Protein AF-A0A9Q1JFQ6-F1 (afdb_monomer_lite)

Sequence (181 aa):
MQSTDHWSRSTFGIYEGAMSRLYKEDQDDWMTVCLKYLLFVFNFLFWLGGAAVMAVGIWTLVDKSDYLSLLESSAFAVSAYILILAGVLVMVTGFLGCCAVIREQRSCLSMYFSCLLLIFLIELVAGVLAYVYYQQLSEELKQHLNQTMTGSYAQLGKDSITQAVDRLQQDFKCCGSKLFL

Radius of gyration: 29.4 Å; chains: 1; bounding box: 92×30×71 Å

pLDDT: mean 74.23, std 14.28, range [36.34, 96.56]

Structure (mmCIF, N/CA/C/O backbone):
data_AF-A0A9Q1JFQ6-F1
#
_entry.id   AF-A0A9Q1JFQ6-F1
#
loop_
_atom_site.group_PDB
_atom_site.id
_atom_site.type_symbol
_atom_site.label_atom_id
_atom_site.label_alt_id
_atom_site.label_comp_id
_atom_site.label_asym_id
_atom_site.label_entity_id
_atom_site.label_seq_id
_atom_site.pdbx_PDB_ins_code
_atom_site.Cartn_x
_atom_site.Cartn_y
_atom_site.Cartn_z
_atom_site.occupancy
_atom_site.B_iso_or_equiv
_atom_site.auth_seq_id
_atom_site.auth_comp_id
_atom_site.auth_asym_id
_atom_site.auth_atom_id
_atom_site.pdbx_PDB_model_num
ATOM 1 N N . MET A 1 1 ? 60.965 -9.552 -36.124 1.00 53.84 1 MET A N 1
ATOM 2 C CA . MET A 1 1 ? 59.833 -10.486 -35.933 1.00 53.84 1 MET A CA 1
ATOM 3 C C . MET A 1 1 ? 59.092 -10.228 -34.609 1.00 53.84 1 MET A C 1
ATOM 5 O O . MET A 1 1 ? 58.644 -11.172 -33.989 1.00 53.84 1 MET A O 1
ATOM 9 N N . GLN A 1 2 ? 58.987 -8.970 -34.148 1.00 54.84 2 GLN A N 1
ATOM 10 C CA . GLN A 1 2 ? 58.523 -8.640 -32.783 1.00 54.84 2 GLN A CA 1
ATOM 11 C C . GLN A 1 2 ? 57.417 -7.564 -32.767 1.00 54.84 2 GLN A C 1
ATOM 13 O O . GLN A 1 2 ? 56.842 -7.277 -31.724 1.00 54.84 2 GLN A O 1
ATOM 18 N N . SER A 1 3 ? 57.093 -6.969 -33.926 1.00 52.28 3 SER A N 1
ATOM 19 C CA . SER A 1 3 ? 56.038 -5.954 -34.043 1.00 52.28 3 SER A CA 1
ATOM 20 C C . SER A 1 3 ? 54.646 -6.549 -34.280 1.00 52.28 3 SER A C 1
ATOM 22 O O . SER A 1 3 ? 53.656 -5.911 -33.939 1.00 52.28 3 SER A O 1
ATOM 24 N N . THR A 1 4 ? 54.548 -7.772 -34.808 1.00 54.84 4 THR A N 1
ATOM 25 C CA . THR A 1 4 ? 53.272 -8.462 -35.070 1.00 54.84 4 THR A CA 1
ATOM 26 C C . THR A 1 4 ? 52.570 -8.892 -33.781 1.00 54.84 4 THR A C 1
ATOM 28 O O . THR A 1 4 ? 51.352 -8.774 -33.671 1.00 54.84 4 THR A O 1
ATOM 31 N N . ASP A 1 5 ? 53.335 -9.286 -32.762 1.00 54.47 5 ASP A N 1
ATOM 32 C CA . ASP A 1 5 ? 52.792 -9.794 -31.496 1.00 54.47 5 ASP A CA 1
ATOM 33 C C . ASP A 1 5 ? 52.219 -8.671 -30.619 1.00 54.47 5 ASP A C 1
ATOM 35 O O . ASP A 1 5 ? 51.269 -8.882 -29.864 1.00 54.47 5 ASP A O 1
ATOM 39 N N . HIS A 1 6 ? 52.768 -7.456 -30.741 1.00 50.28 6 HIS A N 1
ATOM 40 C CA . HIS A 1 6 ? 52.302 -6.279 -30.007 1.00 50.28 6 HIS A CA 1
ATOM 41 C C . HIS A 1 6 ? 50.951 -5.777 -30.535 1.00 50.28 6 HIS A C 1
ATOM 43 O O . HIS A 1 6 ? 50.087 -5.409 -29.742 1.00 50.28 6 HIS A O 1
ATOM 49 N N . TRP A 1 7 ? 50.739 -5.810 -31.858 1.00 51.22 7 TRP A N 1
ATOM 50 C CA . TRP A 1 7 ? 49.456 -5.455 -32.478 1.00 51.22 7 TRP A CA 1
ATOM 51 C C . TRP A 1 7 ? 48.356 -6.477 -32.187 1.00 51.22 7 TRP A C 1
ATOM 53 O O . TRP A 1 7 ? 47.210 -6.085 -31.980 1.00 51.22 7 TRP A O 1
ATOM 63 N N . SER A 1 8 ? 48.693 -7.769 -32.117 1.00 57.25 8 SER A N 1
ATOM 64 C CA . SER A 1 8 ? 47.719 -8.828 -31.822 1.00 57.25 8 SER A CA 1
ATOM 65 C C . SER A 1 8 ? 47.265 -8.816 -30.356 1.00 57.25 8 SER A C 1
ATOM 67 O O . SER A 1 8 ? 46.103 -9.079 -30.062 1.00 57.25 8 SER A O 1
ATOM 69 N N . ARG A 1 9 ? 48.164 -8.464 -29.426 1.00 59.38 9 ARG A N 1
ATOM 70 C CA . ARG A 1 9 ? 47.861 -8.383 -27.988 1.00 59.38 9 ARG A CA 1
ATOM 71 C C . ARG A 1 9 ? 47.056 -7.126 -27.632 1.00 59.38 9 ARG A C 1
ATOM 73 O O . ARG A 1 9 ? 46.179 -7.189 -26.775 1.00 59.38 9 ARG A O 1
ATOM 80 N N . SER A 1 10 ? 47.310 -6.004 -28.313 1.00 58.62 10 SER A N 1
ATOM 81 C CA . SER A 1 10 ? 46.541 -4.765 -28.133 1.00 58.62 10 SER A CA 1
ATOM 82 C C . SER A 1 10 ? 45.139 -4.848 -28.737 1.00 58.62 10 SER A C 1
ATOM 84 O O . SER A 1 10 ? 44.186 -4.404 -28.106 1.00 58.62 10 SER A O 1
ATOM 86 N N . THR A 1 11 ? 44.981 -5.461 -29.914 1.00 62.75 11 THR A N 1
ATOM 87 C CA . THR A 1 11 ? 43.648 -5.704 -30.489 1.00 62.75 11 THR A CA 1
ATOM 88 C C . THR A 1 11 ? 42.833 -6.676 -29.638 1.00 62.75 11 THR A C 1
ATOM 90 O O . THR A 1 11 ? 41.684 -6.369 -29.339 1.00 62.75 11 THR A O 1
ATOM 93 N N . PHE A 1 12 ? 43.415 -7.784 -29.161 1.00 62.66 12 PHE A N 1
ATOM 94 C CA . PHE A 1 12 ? 42.725 -8.752 -28.293 1.00 62.66 12 PHE A CA 1
ATOM 95 C C . PHE A 1 12 ? 42.166 -8.120 -27.002 1.00 62.66 12 PHE A C 1
ATOM 97 O O . PHE A 1 12 ? 40.993 -8.310 -26.689 1.00 62.66 12 PHE A O 1
ATOM 104 N N . GLY A 1 13 ? 42.943 -7.269 -26.318 1.00 62.50 13 GLY A N 1
ATOM 105 C CA . GLY A 1 13 ? 42.466 -6.548 -25.127 1.00 62.50 13 GLY A CA 1
ATOM 106 C C . GLY A 1 13 ? 41.352 -5.526 -25.413 1.00 62.50 13 GLY A C 1
ATOM 107 O O . GLY A 1 13 ? 40.476 -5.306 -24.575 1.00 62.50 13 GLY A O 1
ATOM 108 N N . ILE A 1 14 ? 41.333 -4.926 -26.610 1.00 69.81 14 ILE A N 1
ATOM 109 C CA . ILE A 1 14 ? 40.237 -4.045 -27.050 1.00 69.81 14 ILE A CA 1
ATOM 110 C C . ILE A 1 14 ? 38.963 -4.861 -27.321 1.00 69.81 14 ILE A C 1
ATOM 112 O O . ILE A 1 14 ? 37.875 -4.412 -26.956 1.00 69.81 14 ILE A O 1
ATOM 116 N N . TYR A 1 15 ? 39.086 -6.064 -27.896 1.00 62.84 15 TYR A N 1
ATOM 117 C CA . TYR A 1 15 ? 37.955 -6.966 -28.137 1.00 62.84 15 TYR A CA 1
ATOM 118 C C . TYR A 1 15 ? 37.357 -7.526 -26.839 1.00 62.84 15 TYR A C 1
ATOM 120 O O . TYR A 1 15 ? 36.138 -7.487 -26.692 1.00 62.84 15 TYR A O 1
ATOM 128 N N . GLU A 1 16 ? 38.165 -7.955 -25.862 1.00 68.81 16 GLU A N 1
ATOM 129 C CA . GLU A 1 16 ? 37.657 -8.371 -24.539 1.00 68.81 16 GLU A CA 1
ATOM 130 C C . GLU A 1 16 ? 36.946 -7.219 -23.811 1.00 68.81 16 GLU A C 1
ATOM 132 O O . GLU A 1 16 ? 35.858 -7.398 -23.257 1.00 68.81 16 GLU A O 1
ATOM 137 N N . GLY A 1 17 ? 37.507 -6.006 -23.864 1.00 69.50 17 GLY A N 1
ATOM 138 C CA . GLY A 1 17 ? 36.887 -4.812 -23.282 1.00 69.50 17 GLY A CA 1
ATOM 139 C C . GLY A 1 17 ? 35.621 -4.342 -24.013 1.00 69.50 17 GLY A C 1
ATOM 140 O O . GLY A 1 17 ? 34.769 -3.689 -23.408 1.00 69.50 17 GLY A O 1
ATOM 141 N N . ALA A 1 18 ? 35.475 -4.645 -25.305 1.00 73.69 18 ALA A N 1
ATOM 142 C CA . ALA A 1 18 ? 34.256 -4.393 -26.074 1.00 73.69 18 ALA A CA 1
ATOM 143 C C . ALA A 1 18 ? 33.188 -5.462 -25.795 1.00 73.69 18 ALA A C 1
ATOM 145 O O . ALA A 1 18 ? 32.045 -5.113 -25.522 1.00 73.69 18 ALA A O 1
ATOM 146 N N . MET A 1 19 ? 33.570 -6.742 -25.761 1.00 72.69 19 MET A N 1
ATOM 147 C CA . MET A 1 19 ? 32.692 -7.874 -25.439 1.00 72.69 19 MET A CA 1
ATOM 148 C C . MET A 1 19 ? 32.124 -7.771 -24.016 1.00 72.69 19 MET A C 1
ATOM 150 O O . MET A 1 19 ? 30.930 -7.962 -23.814 1.00 72.69 19 MET A O 1
ATOM 154 N N . SER A 1 20 ? 32.949 -7.373 -23.043 1.00 73.00 20 SER A N 1
ATOM 155 C CA . SER A 1 20 ? 32.511 -7.121 -21.661 1.00 73.00 20 SER A CA 1
ATOM 156 C C . SER A 1 20 ? 31.515 -5.961 -21.562 1.00 73.00 20 SER A C 1
ATOM 158 O O . SER A 1 20 ? 30.619 -5.985 -20.722 1.00 73.00 20 SER A O 1
ATOM 160 N N . ARG A 1 21 ? 31.660 -4.936 -22.416 1.00 76.06 21 ARG A N 1
ATOM 161 C CA . ARG A 1 21 ? 30.732 -3.797 -22.474 1.00 76.06 21 ARG A CA 1
ATOM 162 C C . ARG A 1 21 ? 29.419 -4.162 -23.158 1.00 76.06 21 ARG A C 1
ATOM 164 O O . ARG A 1 21 ? 28.381 -3.857 -22.595 1.00 76.06 21 ARG A O 1
ATOM 171 N N . LEU A 1 22 ? 29.468 -4.885 -24.275 1.00 72.50 22 LEU A N 1
ATOM 172 C CA . LEU A 1 22 ? 28.291 -5.419 -24.969 1.00 72.50 22 LEU A CA 1
ATOM 173 C C . LEU A 1 22 ? 27.480 -6.369 -24.083 1.00 72.50 22 LEU A C 1
ATOM 175 O O . LEU A 1 22 ? 26.264 -6.250 -24.021 1.00 72.50 22 LEU A O 1
ATOM 179 N N . TYR A 1 23 ? 28.149 -7.267 -23.350 1.00 66.19 23 TYR A N 1
ATOM 180 C CA . TYR A 1 23 ? 27.468 -8.152 -22.405 1.00 66.19 23 TYR A CA 1
ATOM 181 C C . TYR A 1 23 ? 26.813 -7.368 -21.267 1.00 66.19 23 TYR A C 1
ATOM 183 O O . TYR A 1 23 ? 25.708 -7.695 -20.861 1.00 66.19 23 TYR A O 1
ATOM 191 N N . LYS A 1 24 ? 27.464 -6.313 -20.761 1.00 69.19 24 LYS A N 1
ATOM 192 C CA . LYS A 1 24 ? 26.893 -5.451 -19.719 1.00 69.19 24 LYS A CA 1
ATOM 193 C C . LYS A 1 24 ? 25.695 -4.638 -20.233 1.00 69.19 24 LYS A C 1
ATOM 195 O O . LYS A 1 24 ? 24.730 -4.494 -19.497 1.00 69.19 24 LYS A O 1
ATOM 200 N N . GLU A 1 25 ? 25.738 -4.181 -21.484 1.00 70.00 25 GLU A N 1
ATOM 201 C CA . GLU A 1 25 ? 24.649 -3.450 -22.152 1.00 70.00 25 GLU A CA 1
ATOM 202 C C . GLU A 1 25 ? 23.407 -4.343 -22.347 1.00 70.00 25 GLU A C 1
ATOM 204 O O . GLU A 1 25 ? 22.323 -3.985 -21.894 1.00 70.00 25 GLU A O 1
ATOM 209 N N . ASP A 1 26 ? 23.587 -5.562 -22.875 1.00 70.25 26 ASP A N 1
ATOM 210 C CA . ASP A 1 26 ? 22.513 -6.565 -23.004 1.00 70.25 26 ASP A CA 1
ATOM 211 C C . ASP A 1 26 ? 21.994 -7.009 -21.620 1.00 70.25 26 ASP A C 1
ATOM 213 O O . ASP A 1 26 ? 20.794 -7.228 -21.421 1.00 70.25 26 ASP A O 1
ATOM 217 N N . GLN A 1 27 ? 22.894 -7.071 -20.621 1.00 74.00 27 GLN A N 1
ATOM 218 C CA . GLN A 1 27 ? 22.538 -7.454 -19.258 1.00 74.00 27 GLN A CA 1
ATOM 219 C C . GLN A 1 27 ? 21.611 -6.442 -18.571 1.00 74.00 27 GLN A C 1
ATOM 221 O O . GLN A 1 27 ? 20.647 -6.813 -17.892 1.00 74.00 27 GLN A O 1
ATOM 226 N N . ASP A 1 28 ? 21.908 -5.158 -18.738 1.00 73.75 28 ASP A N 1
ATOM 227 C CA . ASP A 1 28 ? 21.132 -4.070 -18.152 1.00 73.75 28 ASP A CA 1
ATOM 228 C C . ASP A 1 28 ? 19.749 -3.939 -18.833 1.00 73.75 28 ASP A C 1
ATOM 230 O O . ASP A 1 28 ? 18.758 -3.595 -18.169 1.00 73.75 28 ASP A O 1
ATOM 234 N N . ASP A 1 29 ? 19.642 -4.316 -20.114 1.00 80.44 29 ASP A N 1
ATOM 235 C CA . ASP A 1 29 ? 18.386 -4.340 -20.870 1.00 80.44 29 ASP A CA 1
ATOM 236 C C . ASP A 1 29 ? 17.433 -5.448 -20.400 1.00 80.44 29 ASP A C 1
ATOM 238 O O . ASP A 1 29 ? 16.286 -5.151 -20.028 1.00 80.44 29 ASP A O 1
ATOM 242 N N . TRP A 1 30 ? 17.880 -6.713 -20.331 1.00 83.81 30 TRP A N 1
ATOM 243 C CA . TRP A 1 30 ? 17.001 -7.800 -19.864 1.00 83.81 30 TRP A CA 1
ATOM 244 C C . TRP A 1 30 ? 16.584 -7.598 -18.409 1.00 83.81 30 TRP A C 1
ATOM 246 O O . TRP A 1 30 ? 15.427 -7.851 -18.057 1.00 83.81 30 TRP A O 1
ATOM 256 N N . MET A 1 31 ? 17.485 -7.080 -17.568 1.00 82.06 31 MET A N 1
ATOM 257 C CA . MET A 1 31 ? 17.180 -6.816 -16.165 1.00 82.06 31 MET A CA 1
ATOM 258 C C . MET A 1 31 ? 16.109 -5.732 -16.034 1.00 82.06 31 MET A C 1
ATOM 260 O O . MET A 1 31 ? 15.166 -5.879 -15.254 1.00 82.06 31 MET A O 1
ATOM 264 N N . THR A 1 32 ? 16.189 -4.675 -16.844 1.00 80.38 32 THR A N 1
ATOM 265 C CA . THR A 1 32 ? 15.183 -3.607 -16.861 1.00 80.38 32 THR A CA 1
ATOM 266 C C . THR A 1 32 ? 13.818 -4.119 -17.323 1.00 80.38 32 THR A C 1
ATOM 268 O O . THR A 1 32 ? 12.797 -3.766 -16.727 1.00 80.38 32 THR A O 1
ATOM 271 N N . VAL A 1 33 ? 13.775 -4.974 -18.349 1.00 82.00 33 VAL A N 1
ATOM 272 C CA . VAL A 1 33 ? 12.525 -5.581 -18.841 1.00 82.00 33 VAL A CA 1
ATOM 273 C C . VAL A 1 33 ? 11.907 -6.502 -17.786 1.00 82.00 33 VAL A C 1
ATOM 275 O O . VAL A 1 33 ? 10.715 -6.375 -17.490 1.00 82.00 33 VAL A O 1
ATOM 278 N N . CYS A 1 34 ? 12.708 -7.366 -17.156 1.00 83.31 34 CYS A N 1
ATOM 279 C CA . CYS A 1 34 ? 12.253 -8.228 -16.064 1.00 83.31 34 CYS A CA 1
ATOM 280 C C . CYS A 1 34 ? 11.710 -7.417 -14.880 1.00 83.31 34 CYS A C 1
ATOM 282 O O . CYS A 1 34 ? 10.631 -7.726 -14.375 1.00 83.31 34 CYS A O 1
ATOM 284 N N . LEU A 1 35 ? 12.409 -6.357 -14.461 1.00 82.00 35 LEU A N 1
ATOM 285 C CA . LEU A 1 35 ? 11.971 -5.489 -13.364 1.00 82.00 35 LEU A CA 1
ATOM 286 C C . LEU A 1 35 ? 10.663 -4.758 -13.691 1.00 82.00 35 LEU A C 1
ATOM 288 O O . LEU A 1 35 ? 9.773 -4.714 -12.843 1.00 82.00 35 LEU A O 1
ATOM 292 N N . LYS A 1 36 ? 10.507 -4.231 -14.914 1.00 80.88 36 LYS A N 1
ATOM 293 C CA . LYS A 1 36 ? 9.252 -3.605 -15.372 1.00 80.88 36 LYS A CA 1
ATOM 294 C C . LYS A 1 36 ? 8.082 -4.589 -15.310 1.00 80.88 36 LYS A C 1
ATOM 296 O O . LYS A 1 36 ? 7.015 -4.237 -14.808 1.00 80.88 36 LYS A O 1
ATOM 301 N N . TYR A 1 37 ? 8.286 -5.819 -15.784 1.00 82.38 37 TYR A N 1
ATOM 302 C CA . TYR A 1 37 ? 7.247 -6.850 -15.783 1.00 82.38 37 TYR A CA 1
ATOM 303 C C . TYR A 1 37 ? 6.889 -7.304 -14.362 1.00 82.38 37 TYR A C 1
ATOM 305 O O . TYR A 1 37 ? 5.711 -7.394 -14.020 1.00 82.38 37 TYR A O 1
ATOM 313 N N . LEU A 1 38 ? 7.891 -7.511 -13.503 1.00 84.44 38 LEU A N 1
ATOM 314 C CA . LEU A 1 38 ? 7.690 -7.865 -12.097 1.00 84.44 38 LEU A CA 1
ATOM 315 C C . LEU A 1 38 ? 6.924 -6.761 -11.359 1.00 84.44 38 LEU A C 1
ATOM 317 O O . LEU A 1 38 ? 5.935 -7.050 -10.689 1.00 84.44 38 LEU A O 1
ATOM 321 N N . LEU A 1 39 ? 7.319 -5.496 -11.539 1.00 83.38 39 LEU A N 1
ATOM 322 C CA . LEU A 1 39 ? 6.616 -4.343 -10.972 1.00 83.38 39 LEU A CA 1
ATOM 323 C C . LEU A 1 39 ? 5.166 -4.265 -11.456 1.00 83.38 39 LEU A C 1
ATOM 325 O O . LEU A 1 39 ? 4.282 -3.979 -10.652 1.00 83.38 39 LEU A O 1
ATOM 329 N N . PHE A 1 40 ? 4.904 -4.533 -12.736 1.00 84.62 40 PHE A N 1
ATOM 330 C CA . PHE A 1 40 ? 3.545 -4.546 -13.274 1.00 84.62 40 PHE A CA 1
ATOM 331 C C . PHE A 1 40 ? 2.679 -5.632 -12.623 1.00 84.62 40 PHE A C 1
ATOM 333 O O . PHE A 1 40 ? 1.596 -5.333 -12.122 1.00 84.62 40 PHE A O 1
ATOM 340 N N . VAL A 1 41 ? 3.175 -6.874 -12.577 1.00 88.12 41 VAL A N 1
ATOM 341 C CA . VAL A 1 41 ? 2.455 -8.006 -11.971 1.00 88.12 41 VAL A CA 1
ATOM 342 C C . VAL A 1 41 ? 2.218 -7.762 -10.483 1.00 88.12 41 VAL A C 1
ATOM 344 O O . VAL A 1 41 ? 1.104 -7.950 -10.001 1.00 88.12 41 VAL A O 1
ATOM 347 N N . PHE A 1 42 ? 3.231 -7.287 -9.760 1.00 87.00 42 PHE A N 1
ATOM 348 C CA . PHE A 1 42 ? 3.112 -6.960 -8.343 1.00 87.00 42 PHE A CA 1
ATOM 349 C C . PHE A 1 42 ? 2.041 -5.890 -8.101 1.00 87.00 42 PHE A C 1
ATOM 351 O O . PHE A 1 42 ? 1.133 -6.109 -7.307 1.00 87.00 42 PHE A O 1
ATOM 358 N N . ASN A 1 43 ? 2.073 -4.775 -8.838 1.00 88.12 43 ASN A N 1
ATOM 359 C CA . ASN A 1 43 ? 1.057 -3.723 -8.723 1.00 88.12 43 ASN A CA 1
ATOM 360 C C . ASN A 1 43 ? -0.359 -4.221 -9.030 1.00 88.12 43 ASN A C 1
ATOM 362 O O . ASN A 1 43 ? -1.307 -3.846 -8.341 1.00 88.12 43 ASN A O 1
ATOM 366 N N . PHE A 1 44 ? -0.502 -5.100 -10.022 1.00 88.94 44 PHE A N 1
ATOM 367 C CA . PHE A 1 44 ? -1.787 -5.706 -10.356 1.00 88.94 44 PHE A CA 1
ATOM 368 C C . PHE A 1 44 ? -2.314 -6.612 -9.233 1.00 88.94 44 PHE A C 1
ATOM 370 O O . PHE A 1 44 ? -3.498 -6.560 -8.898 1.00 88.94 44 PHE A O 1
ATOM 377 N N . LEU A 1 45 ? -1.440 -7.398 -8.596 1.00 92.19 45 LEU A N 1
ATOM 378 C CA . LEU A 1 45 ? -1.807 -8.208 -7.431 1.00 92.19 45 LEU A CA 1
ATOM 379 C C . LEU A 1 45 ? -2.207 -7.339 -6.233 1.00 92.19 45 LEU A C 1
ATOM 381 O O . LEU A 1 45 ? -3.194 -7.652 -5.570 1.00 92.19 45 LEU A O 1
ATOM 385 N N . PHE A 1 46 ? -1.498 -6.234 -5.980 1.00 89.94 46 PHE A N 1
ATOM 386 C CA . PHE A 1 46 ? -1.878 -5.270 -4.940 1.00 89.94 46 PHE A CA 1
ATOM 387 C C . PHE A 1 46 ? -3.237 -4.642 -5.225 1.00 89.94 46 PHE A C 1
ATOM 389 O O . PHE A 1 46 ? -4.068 -4.561 -4.326 1.00 89.94 46 PHE A O 1
ATOM 396 N N . TRP A 1 47 ? -3.501 -4.268 -6.476 1.00 93.25 47 TRP A N 1
ATOM 397 C CA . TRP A 1 47 ? -4.800 -3.745 -6.885 1.00 93.25 47 TRP A CA 1
ATOM 398 C C . TRP A 1 47 ? -5.936 -4.747 -6.616 1.00 93.25 47 TRP A C 1
ATOM 400 O O . TRP A 1 47 ? -6.940 -4.383 -6.000 1.00 93.25 47 TRP A O 1
ATOM 410 N N . LEU A 1 48 ? -5.753 -6.021 -6.992 1.00 95.06 48 LEU A N 1
ATOM 411 C CA . LEU A 1 48 ? -6.713 -7.094 -6.698 1.00 95.06 48 LEU A CA 1
ATOM 412 C C . LEU A 1 48 ? -6.890 -7.318 -5.190 1.00 95.06 48 LEU A C 1
ATOM 414 O O . LEU A 1 48 ? -8.016 -7.470 -4.716 1.00 95.06 48 LEU A O 1
ATOM 418 N N . GLY A 1 49 ? -5.792 -7.310 -4.432 1.00 95.19 49 GLY A N 1
ATOM 419 C CA . GLY A 1 49 ? -5.817 -7.426 -2.975 1.00 95.19 49 GLY A CA 1
ATOM 420 C C . GLY A 1 49 ? -6.583 -6.277 -2.317 1.00 95.19 49 GLY A C 1
ATOM 421 O O . GLY A 1 49 ? -7.447 -6.519 -1.477 1.00 95.19 49 GLY A O 1
ATOM 422 N N . GLY A 1 50 ? -6.339 -5.036 -2.745 1.00 95.12 50 GLY A N 1
ATOM 423 C CA . GLY A 1 50 ? -7.061 -3.850 -2.277 1.00 95.12 50 GLY A CA 1
ATOM 424 C C . GLY A 1 50 ? -8.558 -3.923 -2.576 1.00 95.12 50 GLY A C 1
ATOM 425 O O . GLY A 1 50 ? -9.372 -3.648 -1.694 1.00 95.12 50 GLY A O 1
ATOM 426 N N . ALA A 1 51 ? -8.932 -4.382 -3.775 1.00 95.56 51 ALA A N 1
ATOM 427 C CA . ALA A 1 51 ? -10.329 -4.608 -4.138 1.00 95.56 51 ALA A CA 1
ATOM 428 C C . ALA A 1 51 ? -10.995 -5.678 -3.254 1.00 95.56 51 ALA A C 1
ATOM 430 O O . ALA A 1 51 ? -12.121 -5.477 -2.798 1.00 95.56 51 ALA A O 1
ATOM 431 N N . ALA A 1 52 ? -10.296 -6.779 -2.957 1.00 96.56 52 ALA A N 1
ATOM 432 C CA . ALA A 1 52 ? -10.796 -7.821 -2.062 1.00 96.56 52 ALA A CA 1
ATOM 433 C C . ALA A 1 52 ? -10.981 -7.307 -0.624 1.00 96.56 52 ALA A C 1
ATOM 435 O O . ALA A 1 52 ? -12.038 -7.516 -0.030 1.00 96.56 52 ALA A O 1
ATOM 436 N N . VAL A 1 53 ? -9.998 -6.584 -0.076 1.00 94.38 53 VAL A N 1
ATOM 437 C CA . VAL A 1 53 ? -10.082 -5.987 1.270 1.00 94.38 53 VAL A CA 1
ATOM 438 C C . VAL A 1 53 ? -11.221 -4.970 1.353 1.00 94.38 53 VAL A C 1
ATOM 440 O O . VAL A 1 53 ? -12.004 -4.995 2.302 1.00 94.38 53 VAL A O 1
ATOM 443 N N . MET A 1 54 ? -11.368 -4.118 0.336 1.00 94.31 54 MET A N 1
ATOM 444 C CA . MET A 1 54 ? -12.479 -3.172 0.244 1.00 94.31 54 MET A CA 1
ATOM 445 C C . MET A 1 54 ? -13.830 -3.898 0.190 1.00 94.31 54 MET A C 1
ATOM 447 O O . MET A 1 54 ? -14.754 -3.507 0.900 1.00 94.31 54 MET A O 1
ATOM 451 N N . ALA A 1 55 ? -13.943 -4.975 -0.593 1.00 93.88 55 ALA A N 1
ATOM 452 C CA . ALA A 1 55 ? -15.157 -5.784 -0.664 1.00 93.88 55 ALA A CA 1
ATOM 453 C C . ALA A 1 55 ? -15.510 -6.411 0.694 1.00 93.88 55 ALA A C 1
ATOM 455 O O . ALA A 1 55 ? -16.669 -6.357 1.095 1.00 93.88 55 ALA A O 1
ATOM 456 N N . VAL A 1 56 ? -14.524 -6.928 1.436 1.00 90.94 56 VAL A N 1
ATOM 457 C CA . VAL A 1 56 ? -14.724 -7.438 2.805 1.00 90.94 56 VAL A CA 1
ATOM 458 C C . VAL A 1 56 ? -15.174 -6.322 3.752 1.00 90.94 56 VAL A C 1
ATOM 460 O O . VAL A 1 56 ? -16.087 -6.527 4.552 1.00 90.94 56 VAL A O 1
ATOM 463 N N . GLY A 1 57 ? -14.585 -5.128 3.652 1.00 89.75 57 GLY A N 1
ATOM 464 C CA . GLY A 1 57 ? -14.990 -3.970 4.451 1.00 89.75 57 GLY A CA 1
ATOM 465 C C . GLY A 1 57 ? -16.440 -3.547 4.183 1.00 89.75 57 GLY A C 1
ATOM 466 O O . GLY A 1 57 ? -17.211 -3.359 5.124 1.00 89.75 57 GLY A O 1
ATOM 467 N N . ILE A 1 58 ? -16.840 -3.481 2.909 1.00 89.94 58 ILE A N 1
ATOM 468 C CA . ILE A 1 58 ? -18.223 -3.181 2.505 1.00 89.94 58 ILE A CA 1
ATOM 469 C C . ILE A 1 58 ? -19.169 -4.292 2.963 1.00 89.94 58 ILE A C 1
ATOM 471 O O . ILE A 1 58 ? -20.204 -3.991 3.550 1.00 89.94 58 ILE A O 1
ATOM 475 N N . TRP A 1 59 ? -18.810 -5.562 2.754 1.00 88.56 59 TRP A N 1
ATOM 476 C CA . TRP A 1 59 ? -19.599 -6.708 3.214 1.00 88.56 59 TRP A CA 1
ATOM 477 C C . TRP A 1 59 ? -19.846 -6.638 4.722 1.00 88.56 59 TRP A C 1
ATOM 479 O O . TRP A 1 59 ? -20.973 -6.804 5.175 1.00 88.56 59 TRP A O 1
ATOM 489 N N . THR A 1 60 ? -18.806 -6.305 5.491 1.00 83.06 60 THR A N 1
ATOM 490 C CA . THR A 1 60 ? -18.896 -6.131 6.947 1.00 83.06 60 THR A CA 1
ATOM 491 C C . THR A 1 60 ? -19.846 -4.993 7.323 1.00 83.06 60 THR A C 1
ATOM 493 O O . THR A 1 60 ? -20.583 -5.112 8.297 1.00 83.06 60 THR A O 1
ATOM 496 N N . LEU A 1 61 ? -19.864 -3.896 6.560 1.00 80.69 61 LEU A N 1
ATOM 497 C CA . LEU A 1 61 ? -20.758 -2.764 6.811 1.00 80.69 61 LEU A CA 1
ATOM 498 C C . LEU A 1 61 ? -22.223 -3.092 6.463 1.00 80.69 61 LEU A C 1
ATOM 500 O O . LEU A 1 61 ? -23.128 -2.710 7.204 1.00 80.69 61 LEU A O 1
ATOM 504 N N . VAL A 1 62 ? -22.449 -3.820 5.365 1.00 81.25 62 VAL A N 1
ATOM 505 C CA . VAL A 1 62 ? -23.785 -4.206 4.878 1.00 81.25 62 VAL A CA 1
ATOM 506 C C . VAL A 1 62 ? -24.415 -5.282 5.762 1.00 81.25 62 VAL A C 1
ATOM 508 O O . VAL A 1 62 ? -25.544 -5.098 6.202 1.00 81.25 62 VAL A O 1
ATOM 511 N N . ASP A 1 63 ? -23.685 -6.345 6.108 1.00 75.50 63 ASP A N 1
ATOM 512 C CA . ASP A 1 63 ? -24.182 -7.418 6.990 1.00 75.50 63 ASP A CA 1
ATOM 513 C C . ASP A 1 63 ? -24.578 -6.880 8.376 1.00 75.50 63 ASP A C 1
ATOM 515 O O . ASP A 1 63 ? -25.519 -7.346 9.016 1.00 75.50 63 ASP A O 1
ATOM 519 N N . LYS A 1 64 ? -23.897 -5.822 8.833 1.00 63.31 64 LYS A N 1
ATOM 520 C CA . LYS A 1 64 ? -24.270 -5.124 10.064 1.00 63.31 64 LYS A CA 1
ATOM 521 C C . LYS A 1 64 ? -25.517 -4.265 9.888 1.00 63.31 64 LYS A C 1
ATOM 523 O O . LYS A 1 64 ? -26.291 -4.187 10.836 1.00 63.31 64 LYS A O 1
ATOM 528 N N . SER A 1 65 ? -25.755 -3.672 8.717 1.00 56.97 65 SER A N 1
ATOM 529 C CA . SER A 1 65 ? -26.894 -2.771 8.482 1.00 56.97 65 SER A CA 1
ATOM 530 C C . SER A 1 65 ? -28.267 -3.398 8.741 1.00 56.97 65 SER A C 1
ATOM 532 O O . SER A 1 65 ? -29.146 -2.704 9.251 1.00 56.97 65 SER A O 1
ATOM 534 N N . ASP A 1 66 ? -28.406 -4.713 8.562 1.00 56.62 66 ASP A N 1
ATOM 535 C CA . ASP A 1 66 ? -29.641 -5.450 8.865 1.00 56.62 66 ASP A CA 1
ATOM 536 C C . ASP A 1 66 ? -29.868 -5.693 10.376 1.00 56.62 66 ASP A C 1
ATOM 538 O O . ASP A 1 66 ? -30.995 -5.930 10.810 1.00 56.62 66 ASP A O 1
ATOM 542 N N . TYR A 1 67 ? -28.827 -5.559 11.208 1.00 47.53 67 TYR A N 1
ATOM 543 C CA . TYR A 1 67 ? -28.889 -5.662 12.678 1.00 47.53 67 TYR A CA 1
ATOM 544 C C . TYR A 1 67 ? -28.727 -4.300 13.393 1.00 47.53 67 TYR A C 1
ATOM 546 O O . TYR A 1 67 ? -28.823 -4.218 14.621 1.00 47.53 67 TYR A O 1
ATOM 554 N N . LEU A 1 68 ? -28.489 -3.216 12.638 1.00 45.84 68 LEU A N 1
ATOM 555 C CA . LEU A 1 68 ? -28.118 -1.885 13.145 1.00 45.84 68 LEU A CA 1
ATOM 556 C C . LEU A 1 68 ? -29.272 -1.071 13.750 1.00 45.84 68 LEU A C 1
ATOM 558 O O . LEU A 1 68 ? -29.012 -0.031 14.351 1.00 45.84 68 LEU A O 1
ATOM 562 N N . SER A 1 69 ? -30.531 -1.510 13.657 1.00 45.22 69 SER A N 1
ATOM 563 C CA . SER A 1 69 ? -31.640 -0.784 14.302 1.00 45.22 69 SER A CA 1
ATOM 564 C C . SER A 1 69 ? -31.707 -0.954 15.825 1.00 45.22 69 SER A C 1
ATOM 566 O O . SER A 1 69 ? -32.477 -0.240 16.461 1.00 45.22 69 SER A O 1
ATOM 568 N N . LEU A 1 70 ? -30.922 -1.854 16.431 1.00 45.19 70 LEU A N 1
ATOM 569 C CA . LEU A 1 70 ? -30.986 -2.112 17.880 1.00 45.19 70 LEU A CA 1
ATOM 570 C C . LEU A 1 70 ? -29.636 -2.072 18.609 1.00 45.19 70 LEU A C 1
ATOM 572 O O . LEU A 1 70 ? -29.617 -2.143 19.835 1.00 45.19 70 LEU A O 1
ATOM 576 N N . LEU A 1 71 ? -28.510 -1.967 17.901 1.00 46.53 71 LEU A N 1
ATOM 577 C CA . LEU A 1 71 ? -27.199 -2.216 18.491 1.00 46.53 71 LEU A CA 1
ATOM 578 C C . LEU A 1 71 ? -26.178 -1.103 18.165 1.00 46.53 71 LEU A C 1
ATOM 580 O O . LEU A 1 71 ? -25.725 -0.971 17.032 1.00 46.53 71 LEU A O 1
ATOM 584 N N . GLU A 1 72 ? -25.768 -0.336 19.185 1.00 50.47 72 GLU A N 1
ATOM 585 C CA . GLU A 1 72 ? -24.639 0.617 19.167 1.00 50.47 72 GLU A CA 1
ATOM 586 C C . GLU A 1 72 ? -23.346 -0.056 18.646 1.00 50.47 72 GLU A C 1
ATOM 588 O O . GLU A 1 72 ? -22.661 -0.781 19.365 1.00 50.47 72 GLU A O 1
ATOM 593 N N . SER A 1 73 ? -23.027 0.164 17.366 1.00 55.97 73 SER A N 1
ATOM 594 C CA . SER A 1 73 ? -22.033 -0.579 16.569 1.00 55.97 73 SER A CA 1
ATOM 595 C C . SER A 1 73 ? -20.755 0.227 16.272 1.00 55.97 73 SER A C 1
ATOM 597 O O . SER A 1 73 ? -20.154 0.087 15.204 1.00 55.97 73 SER A O 1
ATOM 599 N N . SER A 1 74 ? -20.319 1.107 17.174 1.00 59.28 74 SER A N 1
ATOM 600 C CA . SER A 1 74 ? -19.230 2.050 16.870 1.00 59.28 74 SER A CA 1
ATOM 601 C C . SER A 1 74 ? -17.883 1.359 16.612 1.00 59.28 74 SER A C 1
ATOM 603 O O . SER A 1 74 ? -17.234 1.673 15.622 1.00 59.28 74 SER A O 1
ATOM 605 N N . ALA A 1 75 ? -17.480 0.364 17.409 1.00 61.75 75 ALA A N 1
ATOM 606 C CA . ALA A 1 75 ? -16.162 -0.273 17.266 1.00 61.75 75 ALA A CA 1
ATOM 607 C C . ALA A 1 75 ? -16.012 -1.129 15.989 1.00 61.75 75 ALA A C 1
ATOM 609 O O . ALA A 1 75 ? -15.003 -1.030 15.293 1.00 61.75 75 ALA A O 1
ATOM 610 N N . PHE A 1 76 ? -17.025 -1.935 15.643 1.00 67.12 76 PHE A N 1
ATOM 611 C CA . PHE A 1 76 ? -17.015 -2.731 14.405 1.00 67.12 76 PHE A CA 1
ATOM 612 C C . PHE A 1 76 ? -17.209 -1.876 13.154 1.00 67.12 76 PHE A C 1
ATOM 614 O O . PHE A 1 76 ? -16.635 -2.174 12.111 1.00 67.12 76 PHE A O 1
ATOM 621 N N . ALA A 1 77 ? -18.001 -0.804 13.247 1.00 73.75 77 ALA A N 1
ATOM 622 C CA . ALA A 1 77 ? -18.108 0.147 12.151 1.00 73.75 77 ALA A CA 1
ATOM 623 C C . ALA A 1 77 ? -16.756 0.830 11.918 1.00 73.75 77 ALA A C 1
ATOM 625 O O . ALA A 1 77 ? -16.308 0.913 10.780 1.00 73.75 77 ALA A O 1
ATOM 626 N N . VAL A 1 78 ? -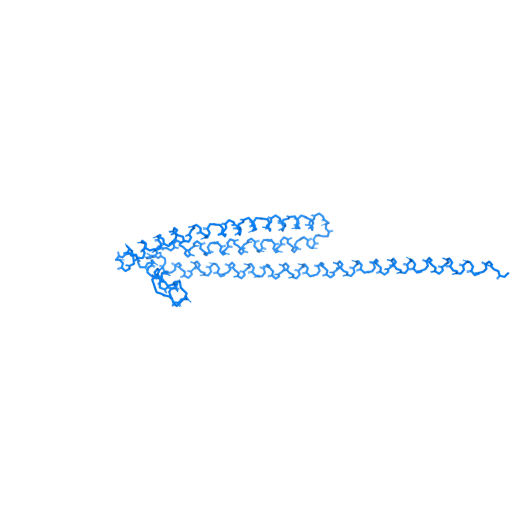16.065 1.246 12.985 1.00 79.31 78 VAL A N 1
ATOM 627 C CA . VAL A 1 78 ? -14.728 1.849 12.893 1.00 79.31 78 VAL A CA 1
ATOM 628 C C . VAL A 1 78 ? -13.730 0.899 12.226 1.00 79.31 78 VAL A C 1
ATOM 630 O O . VAL A 1 78 ? -13.030 1.327 11.312 1.00 79.31 78 VAL A O 1
ATOM 633 N N . SER A 1 79 ? -13.688 -0.386 12.596 1.00 78.94 79 SER A N 1
ATOM 634 C CA . SER A 1 79 ? -12.784 -1.343 11.938 1.00 78.94 79 SER A CA 1
ATOM 635 C C . SER A 1 79 ? -13.146 -1.593 10.468 1.00 78.94 79 SER A C 1
ATOM 637 O O . SER A 1 79 ? -12.249 -1.636 9.625 1.00 78.94 79 SER A O 1
ATOM 639 N N . ALA A 1 80 ? -14.437 -1.680 10.130 1.00 85.62 80 ALA A N 1
ATOM 640 C CA . ALA A 1 80 ? -14.896 -1.794 8.745 1.00 85.62 80 ALA A CA 1
ATOM 641 C C . ALA A 1 80 ? -14.522 -0.554 7.912 1.00 85.62 80 ALA A C 1
ATOM 643 O O . ALA A 1 80 ? -14.003 -0.695 6.806 1.00 85.62 80 ALA A O 1
ATOM 644 N N . TYR A 1 81 ? -14.698 0.657 8.450 1.00 87.00 81 TYR A N 1
ATOM 645 C CA . TYR A 1 81 ? -14.282 1.895 7.785 1.00 87.00 81 TYR A CA 1
ATOM 646 C C . TYR A 1 81 ? -12.765 1.962 7.575 1.00 87.00 81 TYR A C 1
ATOM 648 O O . TYR A 1 81 ? -12.326 2.388 6.507 1.00 87.00 81 TYR A O 1
ATOM 656 N N . ILE A 1 82 ? -11.965 1.503 8.545 1.00 90.00 82 ILE A N 1
ATOM 657 C CA . ILE A 1 82 ? -10.504 1.411 8.398 1.00 90.00 82 ILE A CA 1
ATOM 658 C C . ILE A 1 82 ? -10.133 0.420 7.285 1.00 90.00 82 ILE A C 1
ATOM 660 O O . ILE A 1 82 ? -9.292 0.747 6.450 1.00 90.00 82 ILE A O 1
ATOM 664 N N . LEU A 1 83 ? -10.780 -0.751 7.222 1.00 89.56 83 LEU A N 1
ATOM 665 C CA . LEU A 1 83 ? -10.569 -1.738 6.152 1.00 89.56 83 LEU A CA 1
ATOM 666 C C . LEU A 1 83 ? -10.930 -1.181 4.771 1.00 89.56 83 LEU A C 1
ATOM 668 O O . LEU A 1 83 ? -10.164 -1.355 3.824 1.00 89.56 83 LEU A O 1
ATOM 672 N N . ILE A 1 84 ? -12.060 -0.477 4.654 1.00 92.62 84 ILE A N 1
ATOM 673 C CA . ILE A 1 84 ? -12.472 0.179 3.404 1.00 92.62 84 ILE A CA 1
ATOM 674 C C . ILE A 1 84 ? -11.434 1.228 2.997 1.00 92.62 84 ILE A C 1
ATOM 676 O O . ILE A 1 84 ? -10.975 1.219 1.856 1.00 92.62 84 ILE A O 1
ATOM 680 N N . LEU A 1 85 ? -11.031 2.106 3.921 1.00 92.88 85 LEU A N 1
ATOM 681 C CA . LEU A 1 85 ? -10.052 3.158 3.649 1.00 92.88 85 LEU A CA 1
ATOM 682 C C . LEU A 1 85 ? -8.703 2.571 3.212 1.00 92.88 85 LEU A C 1
ATOM 684 O O . LEU A 1 85 ? -8.140 3.011 2.210 1.00 92.88 85 LEU A O 1
ATOM 688 N N . ALA A 1 86 ? -8.215 1.548 3.917 1.00 92.06 86 ALA A N 1
ATOM 689 C CA . ALA A 1 86 ? -6.989 0.841 3.562 1.00 92.06 86 ALA A CA 1
ATOM 690 C C . ALA A 1 86 ? -7.096 0.182 2.176 1.00 92.06 86 ALA A C 1
ATOM 692 O O . ALA A 1 86 ? -6.200 0.345 1.348 1.00 92.06 86 ALA A O 1
ATOM 693 N N . GLY A 1 87 ? -8.213 -0.494 1.883 1.00 94.06 87 GLY A N 1
ATOM 694 C CA . GLY A 1 87 ? -8.467 -1.112 0.580 1.00 94.06 87 GLY A CA 1
ATOM 695 C C . GLY A 1 87 ? -8.471 -0.100 -0.569 1.00 94.06 87 GLY A C 1
ATOM 696 O O . GLY A 1 87 ? -7.838 -0.338 -1.598 1.00 94.06 87 GLY A O 1
ATOM 697 N N . VAL A 1 88 ? -9.104 1.064 -0.378 1.00 94.56 88 VAL A N 1
ATOM 698 C CA . VAL A 1 88 ? -9.105 2.160 -1.363 1.00 94.56 88 VAL A CA 1
ATOM 699 C C . VAL A 1 88 ? -7.695 2.694 -1.598 1.00 94.56 88 VAL A C 1
ATOM 701 O O . VAL A 1 88 ? -7.297 2.852 -2.751 1.00 94.56 88 VAL A O 1
ATOM 704 N N . LEU A 1 89 ? -6.921 2.942 -0.536 1.00 92.00 89 LEU A N 1
ATOM 705 C CA . LEU A 1 89 ? -5.540 3.420 -0.660 1.00 92.00 89 LEU A CA 1
ATOM 706 C C . LEU A 1 89 ? -4.679 2.435 -1.457 1.00 92.00 89 LEU A C 1
ATOM 708 O O . LEU A 1 89 ? -3.999 2.849 -2.393 1.00 92.00 89 LEU A O 1
ATOM 712 N N . VAL A 1 90 ? -4.768 1.139 -1.147 1.00 92.31 90 VAL A N 1
ATOM 713 C CA . VAL A 1 90 ? -4.041 0.075 -1.860 1.00 92.31 90 VAL A CA 1
ATOM 714 C C . VAL A 1 90 ? -4.486 -0.040 -3.325 1.00 92.31 90 VAL A C 1
ATOM 716 O O . VAL A 1 90 ? -3.663 -0.227 -4.222 1.00 92.31 90 VAL A O 1
ATOM 719 N N . MET A 1 91 ? -5.782 0.111 -3.602 1.00 92.69 91 MET A N 1
ATOM 720 C CA . MET A 1 91 ? -6.299 0.079 -4.971 1.00 92.69 91 MET A CA 1
ATOM 721 C C . MET A 1 91 ? -5.804 1.284 -5.788 1.00 92.69 91 MET A C 1
ATOM 723 O O . MET A 1 91 ? -5.393 1.131 -6.940 1.00 92.69 91 MET A O 1
ATOM 727 N N . VAL A 1 92 ? -5.791 2.484 -5.197 1.00 89.94 92 VAL A N 1
ATOM 728 C CA . VAL A 1 92 ? -5.279 3.701 -5.846 1.00 89.94 92 VAL A CA 1
ATOM 729 C C . VAL A 1 92 ? -3.779 3.587 -6.109 1.00 89.94 92 VAL A C 1
ATOM 731 O O . VAL A 1 92 ? -3.341 3.885 -7.220 1.00 89.94 92 VAL A O 1
ATOM 734 N N . THR A 1 93 ? -2.986 3.124 -5.140 1.00 87.50 93 THR A N 1
ATOM 735 C CA . THR A 1 93 ? -1.534 2.964 -5.326 1.00 87.50 93 THR A CA 1
ATOM 736 C C . THR A 1 93 ? -1.208 1.917 -6.388 1.00 87.50 93 THR A C 1
ATOM 738 O O . THR A 1 93 ? -0.359 2.187 -7.237 1.00 87.50 93 THR A O 1
ATOM 741 N N . GLY A 1 94 ? -1.931 0.792 -6.427 1.00 88.88 94 GLY A N 1
ATOM 742 C CA . GLY A 1 94 ? -1.789 -0.219 -7.481 1.00 88.88 94 GLY A CA 1
ATOM 743 C C . GLY A 1 94 ? -2.120 0.324 -8.878 1.00 88.88 94 GLY A C 1
ATOM 744 O O . GLY A 1 94 ? -1.363 0.107 -9.825 1.00 88.88 94 GLY A O 1
ATOM 745 N N . PHE A 1 95 ? -3.196 1.112 -9.010 1.00 86.31 95 PHE A N 1
ATOM 746 C CA . PHE A 1 95 ? -3.551 1.757 -10.282 1.00 86.31 95 PHE A CA 1
ATOM 747 C C . PHE A 1 95 ? -2.493 2.776 -10.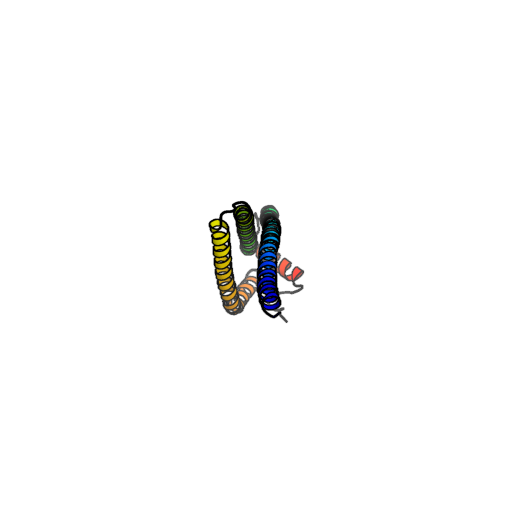728 1.00 86.31 95 PHE A C 1
ATOM 749 O O . PHE A 1 95 ? -2.065 2.765 -11.884 1.00 86.31 95 PHE A O 1
ATOM 756 N N . LEU A 1 96 ? -2.017 3.619 -9.804 1.00 84.38 96 LEU A N 1
ATOM 757 C CA . LEU A 1 96 ? -0.934 4.569 -10.068 1.00 84.38 96 LEU A CA 1
ATOM 758 C C . LEU A 1 96 ? 0.364 3.854 -10.465 1.00 84.38 96 LEU A C 1
ATOM 760 O O . LEU A 1 96 ? 1.064 4.337 -11.354 1.00 84.38 96 LEU A O 1
ATOM 764 N N . GLY A 1 97 ? 0.656 2.693 -9.874 1.00 84.25 97 GLY A N 1
ATOM 765 C CA . GLY A 1 97 ? 1.784 1.845 -10.250 1.00 84.25 97 GLY A CA 1
ATOM 766 C C . GLY A 1 97 ? 1.666 1.297 -11.671 1.00 84.25 97 GLY A C 1
ATOM 767 O O . GLY A 1 97 ? 2.611 1.416 -12.452 1.00 84.25 97 GLY A O 1
ATOM 768 N N . CYS A 1 98 ? 0.491 0.796 -12.068 1.00 80.19 98 CYS A N 1
ATOM 769 C CA . CYS A 1 98 ? 0.238 0.393 -13.456 1.00 80.19 98 CYS A CA 1
ATOM 770 C C . CYS A 1 98 ? 0.398 1.576 -14.428 1.00 80.19 98 CYS A C 1
ATOM 772 O O . CYS A 1 98 ? 1.080 1.446 -15.446 1.00 80.19 98 CYS A O 1
ATOM 774 N N . CYS A 1 99 ? -0.154 2.752 -14.105 1.00 80.31 99 CYS A N 1
ATOM 775 C CA . CYS A 1 99 ? 0.019 3.960 -14.918 1.00 80.31 99 CYS A CA 1
ATOM 776 C C . CYS A 1 99 ? 1.484 4.414 -15.010 1.00 80.31 99 CYS A C 1
ATOM 778 O O . CYS A 1 99 ? 1.911 4.866 -16.074 1.00 80.31 99 CYS A O 1
ATOM 780 N N . ALA A 1 100 ? 2.255 4.291 -13.926 1.00 81.56 100 ALA A N 1
ATOM 781 C CA . ALA A 1 100 ? 3.671 4.649 -13.885 1.00 81.56 100 ALA A CA 1
ATOM 782 C C . ALA A 1 100 ? 4.544 3.701 -14.718 1.00 81.56 100 ALA A C 1
ATOM 784 O O . ALA A 1 100 ? 5.526 4.154 -15.297 1.00 81.56 100 ALA A O 1
ATOM 785 N N . VAL A 1 101 ? 4.180 2.416 -14.809 1.00 79.62 101 VAL A N 1
ATOM 786 C CA . VAL A 1 101 ? 4.867 1.447 -15.679 1.00 79.62 101 VAL A CA 1
ATOM 787 C C . VAL A 1 101 ? 4.507 1.665 -17.154 1.00 79.62 101 VAL A C 1
ATOM 789 O O . VAL A 1 101 ? 5.387 1.584 -18.007 1.00 79.62 101 VAL A O 1
ATOM 792 N N . ILE A 1 102 ? 3.239 1.974 -17.461 1.00 74.31 102 ILE A N 1
ATOM 793 C CA . ILE A 1 102 ? 2.768 2.203 -18.842 1.00 74.31 102 ILE A CA 1
ATOM 794 C C . ILE A 1 102 ? 3.312 3.519 -19.410 1.00 74.31 102 ILE A C 1
ATOM 796 O O . ILE A 1 102 ? 3.663 3.594 -20.589 1.00 74.31 102 ILE A O 1
ATOM 800 N N . ARG A 1 103 ? 3.400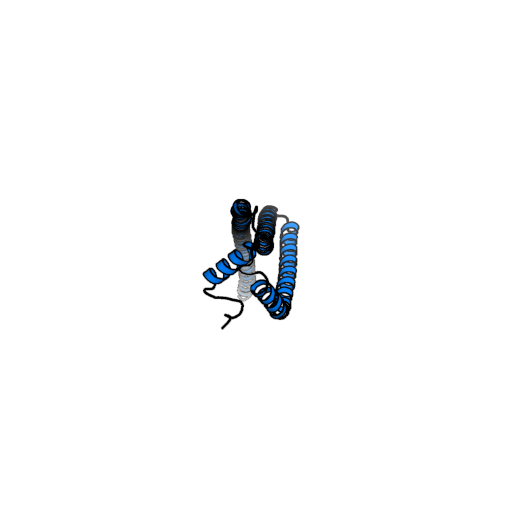 4.577 -18.594 1.00 73.75 103 ARG A N 1
ATOM 801 C CA . ARG A 1 103 ? 4.071 5.812 -19.004 1.00 73.75 103 ARG A CA 1
ATOM 802 C C . ARG A 1 103 ? 5.574 5.598 -18.930 1.00 73.75 103 ARG A C 1
ATOM 804 O O . ARG A 1 103 ? 6.169 5.725 -17.869 1.00 73.75 103 ARG A O 1
ATOM 811 N N . GLU A 1 104 ? 6.202 5.410 -20.086 1.00 67.81 104 GLU A N 1
ATOM 812 C CA . GLU A 1 104 ? 7.659 5.299 -20.270 1.00 67.81 104 GLU A CA 1
ATOM 813 C C . GLU A 1 104 ? 8.450 6.583 -19.899 1.00 67.81 104 GLU A C 1
ATOM 815 O O . GLU A 1 104 ? 9.593 6.800 -20.294 1.00 67.81 104 GLU A O 1
ATOM 820 N N . GLN A 1 105 ? 7.851 7.474 -19.107 1.00 71.00 105 GLN A N 1
ATOM 821 C CA . GLN A 1 105 ? 8.478 8.674 -18.586 1.00 71.00 105 GLN A CA 1
ATOM 822 C C . GLN A 1 105 ? 9.200 8.359 -17.275 1.00 71.00 105 GLN A C 1
ATOM 824 O O . GLN A 1 105 ? 8.577 8.017 -16.269 1.00 71.00 105 GLN A O 1
ATOM 829 N N . ARG A 1 106 ? 10.521 8.581 -17.248 1.00 70.69 106 ARG A N 1
ATOM 830 C CA . ARG A 1 106 ? 11.360 8.403 -16.044 1.00 70.69 106 ARG A CA 1
ATOM 831 C C . ARG A 1 106 ? 10.844 9.175 -14.822 1.00 70.69 106 ARG A C 1
ATOM 833 O O . ARG A 1 106 ? 11.007 8.723 -13.693 1.00 70.69 106 ARG A O 1
ATOM 840 N N . SER A 1 107 ? 10.181 10.310 -15.049 1.00 72.69 107 SER A N 1
ATOM 841 C CA . SER A 1 107 ? 9.565 11.114 -13.991 1.00 72.69 107 SER A CA 1
ATOM 842 C C . SER A 1 107 ? 8.364 10.418 -13.329 1.00 72.69 107 SER A C 1
ATOM 844 O O . SER A 1 107 ? 8.239 10.488 -12.110 1.00 72.69 107 SER A O 1
ATOM 846 N N . CYS A 1 108 ? 7.535 9.672 -14.072 1.00 70.75 108 CYS A N 1
ATOM 847 C CA . CYS A 1 108 ? 6.402 8.934 -13.496 1.00 70.75 108 CYS A CA 1
ATOM 848 C C . CYS A 1 108 ? 6.861 7.789 -12.584 1.00 70.75 108 CYS A C 1
ATOM 850 O O . CYS A 1 108 ? 6.322 7.634 -11.490 1.00 70.75 108 CYS A O 1
ATOM 852 N N . LEU A 1 109 ? 7.888 7.035 -12.993 1.00 74.62 109 LEU A N 1
ATOM 853 C CA . LEU A 1 109 ? 8.467 5.974 -12.164 1.00 74.62 109 LEU A CA 1
ATOM 854 C C . LEU A 1 109 ? 9.113 6.543 -10.890 1.00 74.62 109 LEU A C 1
ATOM 856 O O . LEU A 1 109 ? 8.924 6.004 -9.801 1.00 74.62 109 LEU A O 1
ATOM 860 N N . SER A 1 110 ? 9.835 7.662 -11.014 1.00 77.44 110 SER A N 1
ATOM 861 C CA . SER A 1 110 ? 10.438 8.342 -9.864 1.00 77.44 110 SER A CA 1
ATOM 862 C C . SER A 1 110 ? 9.385 8.898 -8.903 1.00 77.44 110 SER A C 1
ATOM 864 O O . SER A 1 110 ? 9.553 8.763 -7.696 1.00 77.44 110 SER A O 1
ATOM 866 N N . MET A 1 111 ? 8.297 9.487 -9.409 1.00 78.62 111 MET A N 1
ATOM 867 C CA . MET A 1 111 ? 7.192 9.974 -8.578 1.00 78.62 111 MET A CA 1
ATOM 868 C C . MET A 1 111 ? 6.503 8.822 -7.839 1.00 78.62 111 MET A C 1
ATOM 870 O O . MET A 1 111 ? 6.213 8.955 -6.654 1.00 78.62 111 MET A O 1
ATOM 874 N N . TYR A 1 112 ? 6.300 7.682 -8.508 1.00 82.75 112 TYR A N 1
ATOM 875 C CA . TYR A 1 112 ? 5.756 6.473 -7.889 1.00 82.75 112 TYR A CA 1
ATOM 876 C C . TYR A 1 112 ? 6.648 5.969 -6.745 1.00 82.75 112 TYR A C 1
ATOM 878 O O . TYR A 1 112 ? 6.158 5.750 -5.639 1.00 82.75 112 TYR A O 1
ATOM 886 N N . PHE A 1 113 ? 7.962 5.876 -6.971 1.00 82.44 113 PHE A N 1
ATOM 887 C CA . PHE A 1 113 ? 8.919 5.489 -5.930 1.00 82.44 113 PHE A CA 1
ATOM 888 C C . PHE A 1 113 ? 8.913 6.459 -4.739 1.00 82.44 113 PHE A C 1
ATOM 890 O O . PHE A 1 113 ? 8.857 6.023 -3.591 1.00 82.44 113 PHE A O 1
ATOM 897 N N . SER A 1 114 ? 8.900 7.770 -4.997 1.00 84.81 114 SER A N 1
ATOM 898 C CA . SER A 1 114 ? 8.798 8.786 -3.942 1.00 84.81 114 SER A CA 1
ATOM 899 C C . SER A 1 114 ? 7.489 8.672 -3.154 1.00 84.81 114 SER A C 1
ATOM 901 O O . SER A 1 114 ? 7.506 8.778 -1.930 1.00 84.81 114 SER A O 1
ATOM 903 N N . CYS A 1 115 ? 6.363 8.412 -3.825 1.00 84.00 115 CYS A N 1
ATOM 904 C CA . CYS A 1 115 ? 5.077 8.171 -3.168 1.00 84.00 115 CYS A CA 1
ATOM 905 C C . CYS A 1 115 ? 5.120 6.935 -2.262 1.00 84.00 115 CYS A C 1
ATOM 907 O O . CYS A 1 115 ? 4.686 7.017 -1.116 1.00 84.00 115 CYS A O 1
ATOM 909 N N . LEU A 1 116 ? 5.669 5.815 -2.743 1.00 84.25 116 LEU A N 1
ATOM 910 C CA . LEU A 1 116 ? 5.823 4.599 -1.938 1.00 84.25 116 LEU A CA 1
ATOM 911 C C . LEU A 1 116 ? 6.702 4.833 -0.711 1.00 84.25 116 LEU A C 1
ATOM 913 O O . LEU A 1 116 ? 6.367 4.385 0.381 1.00 84.25 116 LEU A O 1
ATOM 917 N N . LEU A 1 117 ? 7.809 5.558 -0.879 1.00 87.44 117 LEU A N 1
ATOM 918 C CA . LEU A 1 117 ? 8.704 5.886 0.224 1.00 87.44 117 LEU A CA 1
ATOM 919 C C . LEU A 1 117 ? 7.996 6.748 1.277 1.00 87.44 117 LEU A C 1
ATOM 921 O O . LEU A 1 117 ? 8.139 6.494 2.469 1.00 87.44 117 LEU A O 1
ATOM 925 N N . LEU A 1 118 ? 7.189 7.724 0.853 1.00 90.00 118 LEU A N 1
ATOM 926 C CA . LEU A 1 118 ? 6.373 8.525 1.769 1.00 90.00 118 LEU A CA 1
ATOM 927 C C . LEU A 1 118 ? 5.328 7.678 2.505 1.00 90.00 118 LEU A C 1
ATOM 929 O O . LEU A 1 118 ? 5.181 7.836 3.714 1.00 90.00 118 LEU A O 1
ATOM 933 N N . ILE A 1 119 ? 4.644 6.764 1.810 1.00 89.44 119 ILE A N 1
ATOM 934 C CA . ILE A 1 119 ? 3.685 5.838 2.433 1.00 89.44 119 ILE A CA 1
ATOM 935 C C . ILE A 1 119 ? 4.390 4.975 3.479 1.00 89.44 119 ILE A C 1
ATOM 937 O O . ILE A 1 119 ? 3.923 4.903 4.610 1.00 89.44 119 ILE A O 1
ATOM 941 N N . PHE A 1 120 ? 5.553 4.411 3.151 1.00 89.56 120 PHE A N 1
ATOM 942 C CA . PHE A 1 120 ? 6.336 3.603 4.084 1.00 89.56 120 PHE A CA 1
ATOM 943 C C . PHE A 1 120 ? 6.744 4.386 5.340 1.00 89.56 120 PHE A C 1
ATOM 945 O O . PHE A 1 120 ? 6.659 3.864 6.449 1.00 89.56 120 PHE A O 1
ATOM 952 N N . LEU A 1 121 ? 7.147 5.653 5.199 1.00 94.12 121 LEU A N 1
ATOM 953 C CA . LEU A 1 121 ? 7.458 6.504 6.351 1.00 94.12 121 LEU A CA 1
ATOM 954 C C . LEU A 1 121 ? 6.219 6.781 7.211 1.00 94.12 121 LEU A C 1
ATOM 956 O O . LEU A 1 121 ? 6.311 6.734 8.437 1.00 94.12 121 LEU A O 1
ATOM 960 N N . ILE A 1 122 ? 5.066 7.043 6.588 1.00 92.00 122 ILE A N 1
ATOM 961 C CA . ILE A 1 122 ? 3.798 7.249 7.301 1.00 92.00 122 ILE A CA 1
ATOM 962 C C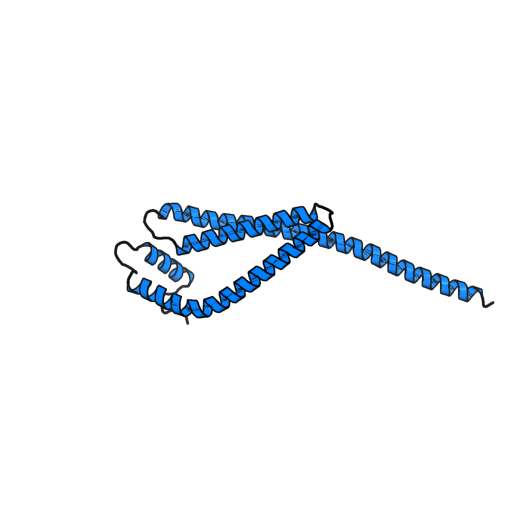 . ILE A 1 122 ? 3.384 5.973 8.037 1.00 92.00 122 ILE A C 1
ATOM 964 O O . ILE A 1 122 ? 3.038 6.046 9.212 1.00 92.00 122 ILE A O 1
ATOM 968 N N . GLU A 1 123 ? 3.455 4.812 7.388 1.00 88.81 123 GLU A N 1
ATOM 969 C CA . GLU A 1 123 ? 3.150 3.511 7.992 1.00 88.81 123 GLU A CA 1
ATOM 970 C C . GLU A 1 123 ? 4.111 3.170 9.130 1.00 88.81 123 GLU A C 1
ATOM 972 O O . GLU A 1 123 ? 3.677 2.670 10.163 1.00 88.81 123 GLU A O 1
ATOM 977 N N . LEU A 1 124 ? 5.400 3.488 8.989 1.00 94.12 124 LEU A N 1
ATOM 978 C CA . LEU A 1 124 ? 6.387 3.299 10.049 1.00 94.12 124 LEU A CA 1
ATOM 979 C C . LEU A 1 124 ? 6.064 4.176 11.261 1.00 94.12 124 LEU A C 1
ATOM 981 O O . LEU A 1 124 ? 6.057 3.684 12.388 1.00 94.12 124 LEU A O 1
ATOM 985 N N . VAL A 1 125 ? 5.745 5.455 11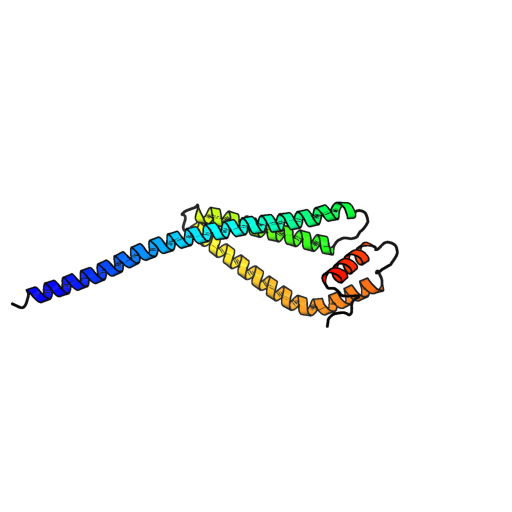.044 1.00 95.19 125 VAL A N 1
ATOM 986 C CA . VAL A 1 125 ? 5.317 6.357 12.123 1.00 95.19 125 VAL A CA 1
ATOM 987 C C . VAL A 1 125 ? 4.015 5.861 12.751 1.00 95.19 125 VAL A C 1
ATOM 989 O O . VAL A 1 125 ? 3.929 5.786 13.973 1.00 95.19 125 VAL A O 1
ATOM 992 N N . ALA A 1 126 ? 3.030 5.465 11.944 1.00 89.25 126 ALA A N 1
ATOM 993 C CA . ALA A 1 126 ? 1.767 4.912 12.422 1.00 89.25 126 ALA A CA 1
ATOM 994 C C . ALA A 1 126 ? 1.974 3.617 13.218 1.00 89.25 126 ALA A C 1
ATOM 996 O O . ALA A 1 126 ? 1.340 3.447 14.251 1.00 89.25 126 ALA A O 1
ATOM 997 N N . GLY A 1 127 ? 2.884 2.739 12.795 1.00 90.56 127 GLY A N 1
ATOM 998 C CA . GLY A 1 127 ? 3.228 1.497 13.485 1.00 90.56 127 GLY A CA 1
ATOM 999 C C . GLY A 1 127 ? 3.944 1.738 14.813 1.00 90.56 127 GLY A C 1
ATOM 1000 O O . GLY A 1 127 ? 3.598 1.120 15.817 1.00 90.56 127 GLY A O 1
ATOM 1001 N N . VAL A 1 128 ? 4.890 2.682 14.856 1.00 93.38 128 VAL A N 1
ATOM 1002 C CA . VAL A 1 128 ? 5.552 3.094 16.105 1.00 93.38 128 VAL A CA 1
ATOM 1003 C C . VAL A 1 128 ? 4.549 3.741 17.057 1.00 93.38 128 VAL A C 1
ATOM 1005 O O . VAL A 1 128 ? 4.509 3.379 18.232 1.00 93.38 128 VAL A O 1
ATOM 1008 N N . LEU A 1 129 ? 3.706 4.651 16.559 1.00 88.38 129 LEU A N 1
ATOM 1009 C CA . LEU A 1 129 ? 2.631 5.250 17.345 1.00 88.38 129 LEU A CA 1
ATOM 1010 C C . LEU A 1 129 ? 1.676 4.172 17.847 1.00 88.38 129 LEU A C 1
ATOM 1012 O O . LEU A 1 129 ? 1.406 4.143 19.037 1.00 88.38 129 LEU A O 1
ATOM 1016 N N . ALA A 1 130 ? 1.225 3.253 16.995 1.00 87.88 130 ALA A N 1
ATOM 1017 C CA . ALA A 1 130 ? 0.359 2.148 17.385 1.00 87.88 130 ALA A CA 1
ATOM 1018 C C . ALA A 1 130 ? 1.012 1.266 18.452 1.00 87.88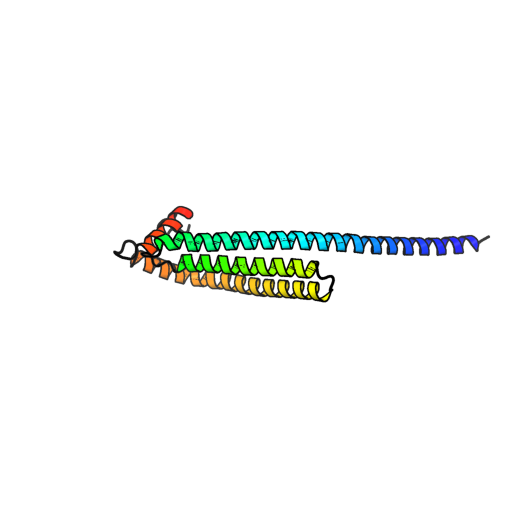 130 ALA A C 1
ATOM 1020 O O . ALA A 1 130 ? 0.333 0.888 19.393 1.00 87.88 130 ALA A O 1
ATOM 1021 N N . TYR A 1 131 ? 2.314 0.982 18.372 1.00 88.62 131 TYR A N 1
ATOM 1022 C CA . TYR A 1 131 ? 3.029 0.215 19.394 1.00 88.62 131 TYR A CA 1
ATOM 1023 C C . TYR A 1 131 ? 3.098 0.954 20.740 1.00 88.62 131 TYR A C 1
ATOM 1025 O O . TYR A 1 131 ? 2.770 0.382 21.781 1.00 88.62 131 TYR A O 1
ATOM 1033 N N . VAL A 1 132 ? 3.487 2.234 20.727 1.00 88.75 132 VAL A N 1
ATOM 1034 C CA . VAL A 1 132 ? 3.582 3.066 21.940 1.00 88.75 132 VAL A CA 1
ATOM 1035 C C . VAL A 1 132 ? 2.203 3.275 22.562 1.00 88.75 132 VAL A C 1
ATOM 1037 O O . VAL A 1 132 ? 2.028 3.093 23.767 1.00 88.75 132 VAL A O 1
ATOM 1040 N N . TYR A 1 133 ? 1.210 3.605 21.738 1.00 80.06 133 TYR A N 1
ATOM 1041 C CA . TYR A 1 133 ? -0.169 3.748 22.168 1.00 80.06 133 TYR A CA 1
ATOM 1042 C C . TYR A 1 133 ? -0.740 2.420 22.626 1.00 80.06 133 TYR A C 1
ATOM 1044 O O . TYR A 1 133 ? -1.398 2.430 23.642 1.00 80.06 133 TYR A O 1
ATOM 1052 N N . TYR A 1 134 ? -0.468 1.281 21.990 1.00 79.44 134 TYR A N 1
ATOM 1053 C CA . TYR A 1 134 ? -0.957 -0.019 22.462 1.00 79.44 134 TYR A CA 1
ATOM 1054 C C . TYR A 1 134 ? -0.460 -0.330 23.876 1.00 79.44 134 TYR A C 1
ATOM 1056 O O . TYR A 1 134 ? -1.233 -0.825 24.690 1.00 79.44 134 TYR A O 1
ATOM 1064 N N . GLN A 1 135 ? 0.785 0.024 24.214 1.00 80.94 135 GLN A N 1
ATOM 1065 C CA . GLN A 1 135 ? 1.286 -0.113 25.587 1.00 80.94 135 GLN A CA 1
ATOM 1066 C C . GLN A 1 135 ? 0.460 0.724 26.580 1.00 80.94 135 GLN A C 1
ATOM 1068 O O . GLN A 1 135 ? 0.066 0.209 27.623 1.00 80.94 135 GLN A O 1
ATOM 1073 N N . GLN A 1 136 ? 0.120 1.972 26.239 1.00 77.31 136 GLN A N 1
ATOM 1074 C CA . GLN A 1 136 ? -0.669 2.871 27.099 1.00 77.31 136 GLN A CA 1
ATOM 1075 C C . GLN A 1 136 ? -2.178 2.551 27.094 1.00 77.31 136 GLN A C 1
ATOM 1077 O O . GLN A 1 136 ? -2.783 2.359 28.147 1.00 77.31 136 GLN A O 1
ATOM 1082 N N . LEU A 1 137 ? -2.776 2.428 25.905 1.00 67.69 137 LEU A N 1
ATOM 1083 C CA . LEU A 1 137 ? -4.155 2.005 25.670 1.00 67.69 137 LEU A CA 1
ATOM 1084 C C . LEU A 1 137 ? -4.425 0.631 26.255 1.00 67.69 137 LEU A C 1
ATOM 1086 O O . LEU A 1 137 ? -5.572 0.387 26.571 1.00 67.69 137 LEU A O 1
ATOM 1090 N N . SER A 1 138 ? -3.458 -0.274 26.414 1.00 67.75 138 SER A N 1
ATOM 1091 C CA . SER A 1 138 ? -3.761 -1.572 27.026 1.00 67.75 138 SER A CA 1
ATOM 1092 C C . SER A 1 138 ? -4.312 -1.423 28.447 1.00 67.75 138 SER A C 1
ATOM 1094 O O . SER A 1 138 ? -5.218 -2.164 28.813 1.00 67.75 138 SER A O 1
ATOM 1096 N N . GLU A 1 139 ? -3.847 -0.443 29.223 1.00 73.44 139 GLU A N 1
ATOM 1097 C CA . GLU A 1 139 ? -4.343 -0.195 30.580 1.00 73.44 139 GLU A CA 1
ATOM 1098 C C . GLU A 1 139 ? -5.654 0.605 30.573 1.00 73.44 139 GLU A C 1
ATOM 1100 O O . GLU A 1 139 ? -6.605 0.230 31.263 1.00 73.44 139 GLU A O 1
ATOM 1105 N N . GLU A 1 140 ? -5.769 1.632 29.724 1.00 66.50 140 GLU A N 1
ATOM 1106 C CA . GLU A 1 140 ? -7.017 2.402 29.606 1.00 66.50 140 GLU A CA 1
ATOM 1107 C C . GLU A 1 140 ? -8.149 1.606 28.944 1.00 66.50 140 GLU A C 1
ATOM 1109 O O . GLU A 1 140 ? -9.279 1.633 29.428 1.00 66.50 140 GLU A O 1
ATOM 1114 N N . LEU A 1 141 ? -7.869 0.830 27.891 1.00 64.62 141 LEU A N 1
ATOM 1115 C CA . LEU A 1 141 ? -8.821 -0.109 27.293 1.00 64.62 141 LEU A CA 1
ATOM 1116 C C . LEU A 1 141 ? -9.212 -1.177 28.291 1.00 64.62 141 LEU A C 1
ATOM 1118 O O . LEU A 1 141 ? -10.390 -1.496 28.338 1.00 64.62 141 LEU A O 1
ATOM 1122 N N . LYS A 1 142 ? -8.290 -1.724 29.097 1.00 64.38 142 LYS A N 1
ATOM 1123 C CA . LYS A 1 142 ? -8.665 -2.669 30.162 1.00 64.38 142 LYS A CA 1
ATOM 1124 C C . LYS A 1 142 ? -9.628 -2.018 31.143 1.00 64.38 142 LYS A C 1
ATOM 1126 O O . LYS A 1 142 ? -10.624 -2.647 31.484 1.00 64.38 142 LYS A O 1
ATOM 1131 N N . GLN A 1 143 ? -9.381 -0.783 31.579 1.00 67.75 143 GLN A N 1
ATOM 1132 C CA . GLN A 1 143 ? -10.299 -0.074 32.475 1.00 67.75 143 GLN A CA 1
ATOM 1133 C C . GLN A 1 143 ? -11.648 0.214 31.809 1.00 67.75 143 GLN A C 1
ATOM 1135 O O . GLN A 1 143 ? -12.681 -0.126 32.385 1.00 67.75 143 GLN A O 1
ATOM 1140 N N . HIS A 1 144 ? -11.656 0.742 30.583 1.00 64.00 144 HIS A N 1
ATOM 1141 C CA . HIS A 1 144 ? -12.876 1.016 29.823 1.00 64.00 144 HIS A CA 1
ATOM 1142 C C . HIS A 1 144 ? -13.665 -0.259 29.506 1.00 64.00 144 HIS A C 1
ATOM 1144 O O . HIS A 1 144 ? -14.879 -0.282 29.704 1.00 64.00 144 HIS A O 1
ATOM 1150 N N . LEU A 1 145 ? -13.007 -1.339 29.076 1.00 62.75 145 LEU A N 1
ATOM 1151 C CA . LEU A 1 145 ? -13.623 -2.651 28.855 1.00 62.75 145 LEU A CA 1
ATOM 1152 C C . LEU A 1 145 ? -14.157 -3.229 30.157 1.00 62.75 145 LEU A C 1
ATOM 1154 O O . LEU A 1 145 ? -15.268 -3.741 30.163 1.00 62.75 145 LEU A O 1
ATOM 1158 N N . ASN A 1 146 ? -13.417 -3.137 31.263 1.00 65.38 146 ASN A N 1
ATOM 1159 C CA . ASN A 1 146 ? -13.857 -3.687 32.541 1.00 65.38 146 ASN A CA 1
ATOM 1160 C C . ASN A 1 146 ? -15.049 -2.903 33.103 1.00 65.38 146 ASN A C 1
ATOM 1162 O O . ASN A 1 146 ? -16.005 -3.511 33.572 1.00 65.38 146 ASN A O 1
ATOM 1166 N N . GLN A 1 147 ? -15.050 -1.573 32.987 1.00 66.94 147 GLN A N 1
ATOM 1167 C CA . GLN A 1 147 ? -16.161 -0.714 33.405 1.00 66.94 147 GLN A CA 1
ATOM 1168 C C . GLN A 1 147 ? -17.397 -0.903 32.511 1.00 66.94 147 GLN A C 1
ATOM 1170 O O . GLN A 1 147 ? -18.522 -0.964 33.005 1.00 66.94 147 GLN A O 1
ATOM 1175 N N . THR A 1 148 ? -17.192 -1.080 31.204 1.00 62.53 148 THR A N 1
ATOM 1176 C CA . THR A 1 148 ? -18.266 -1.366 30.242 1.00 62.53 148 THR A CA 1
ATOM 1177 C C . THR A 1 148 ? -18.823 -2.784 30.429 1.00 62.53 148 THR A C 1
ATOM 1179 O O . THR A 1 148 ? -20.036 -2.974 30.397 1.00 62.53 148 THR A O 1
ATOM 1182 N N . MET A 1 149 ? -17.973 -3.777 30.717 1.00 59.41 149 MET A N 1
ATOM 1183 C CA . MET A 1 149 ? -18.406 -5.140 31.045 1.00 59.41 149 MET A CA 1
ATOM 1184 C C . MET A 1 149 ? -19.083 -5.234 32.421 1.00 59.41 149 MET A C 1
ATOM 1186 O O . MET A 1 149 ? -20.013 -6.006 32.576 1.00 59.41 149 MET A O 1
ATOM 1190 N N . THR A 1 150 ? -18.672 -4.474 33.439 1.00 62.16 150 THR A N 1
ATOM 1191 C CA . THR A 1 150 ? -19.305 -4.561 34.777 1.00 62.16 150 THR A CA 1
ATOM 1192 C C . THR A 1 150 ? -20.550 -3.693 34.923 1.00 62.16 150 THR A C 1
ATOM 1194 O O . THR A 1 150 ? -21.449 -4.058 35.673 1.00 62.16 150 THR A O 1
ATOM 1197 N N . GLY A 1 151 ? -20.627 -2.560 34.220 1.00 58.44 151 GLY A N 1
ATOM 1198 C CA . GLY A 1 151 ? -21.742 -1.613 34.328 1.00 58.44 151 GLY A CA 1
ATOM 1199 C C . GLY A 1 151 ? -22.714 -1.611 33.147 1.00 58.44 151 GLY A C 1
ATOM 1200 O O . GLY A 1 151 ? -23.616 -0.776 33.114 1.00 58.44 151 GLY A O 1
ATOM 1201 N N . SER A 1 152 ? -22.498 -2.428 32.111 1.00 57.62 152 SER A N 1
ATOM 1202 C CA . SER A 1 152 ? -23.345 -2.424 30.903 1.00 57.62 152 SER A CA 1
ATOM 1203 C C . SER A 1 152 ? -23.500 -3.778 30.200 1.00 57.62 152 SER A C 1
ATOM 1205 O O . SER A 1 152 ? -24.297 -3.865 29.269 1.00 57.62 152 SER A O 1
ATOM 1207 N N . TYR A 1 153 ? -22.809 -4.834 30.644 1.00 56.00 153 TYR A N 1
ATOM 1208 C CA . TYR A 1 153 ? -23.029 -6.206 30.172 1.00 56.00 153 TYR A CA 1
ATOM 1209 C C . TYR A 1 153 ? -24.303 -6.787 30.790 1.00 56.00 153 TYR A C 1
ATOM 1211 O O . TYR A 1 153 ? -24.526 -6.638 31.991 1.00 56.00 153 TYR A O 1
ATOM 1219 N N . ALA A 1 154 ? -25.135 -7.442 29.976 1.00 56.72 154 ALA A N 1
ATOM 1220 C CA . ALA A 1 154 ? -26.433 -7.999 30.383 1.00 56.72 154 ALA A CA 1
ATOM 1221 C C . ALA A 1 154 ? -27.435 -6.975 30.972 1.00 56.72 154 ALA A C 1
ATOM 1223 O O . ALA A 1 154 ? -28.377 -7.347 31.674 1.00 56.72 154 ALA A O 1
ATOM 1224 N N . GLN A 1 155 ? -27.259 -5.682 30.677 1.00 59.44 155 GLN A N 1
ATOM 1225 C CA . GLN A 1 155 ? -28.173 -4.625 31.108 1.00 59.44 155 GLN A CA 1
ATOM 1226 C C . GLN A 1 155 ? -29.246 -4.364 30.039 1.00 59.44 155 GLN A C 1
ATOM 1228 O O . GLN A 1 155 ? -28.923 -4.244 28.857 1.00 59.44 155 GLN A O 1
ATOM 1233 N N . LEU A 1 156 ? -30.520 -4.258 30.453 1.00 44.44 156 LEU A N 1
ATOM 1234 C CA . LEU A 1 156 ? -31.662 -4.038 29.550 1.00 44.44 156 LEU A CA 1
ATOM 1235 C C . LEU A 1 156 ? -31.408 -2.826 28.630 1.00 44.44 156 LEU A C 1
ATOM 1237 O O . LEU A 1 156 ? -31.282 -1.700 29.115 1.00 44.44 156 LEU A O 1
ATOM 1241 N N . GLY A 1 157 ? -31.350 -3.060 27.313 1.00 57.91 157 GLY A N 1
ATOM 1242 C CA . GLY A 1 157 ? -31.164 -2.023 26.289 1.00 57.91 157 GLY A CA 1
ATOM 1243 C C . GLY A 1 157 ? -29.732 -1.838 25.764 1.00 57.91 157 GLY A C 1
ATOM 1244 O O . GLY A 1 157 ? -29.512 -0.920 24.979 1.00 57.91 157 GLY A O 1
ATOM 1245 N N . LYS A 1 158 ? -28.764 -2.680 26.166 1.00 58.00 158 LYS A N 1
ATOM 1246 C CA . LYS A 1 158 ? -27.362 -2.646 25.685 1.00 58.00 158 LYS A CA 1
ATOM 1247 C C . LYS A 1 158 ? -26.888 -3.987 25.105 1.00 58.00 158 LYS A C 1
ATOM 1249 O O . LYS A 1 158 ? -25.764 -4.436 25.341 1.00 58.00 158 LYS A O 1
ATOM 1254 N N . ASP A 1 159 ? -27.741 -4.623 24.306 1.00 63.16 159 ASP A N 1
ATOM 1255 C CA . ASP A 1 159 ? -27.471 -5.932 23.689 1.00 63.16 159 ASP A CA 1
ATOM 1256 C C . ASP A 1 159 ? -26.270 -5.908 22.717 1.00 63.16 159 ASP A C 1
ATOM 1258 O O . ASP A 1 159 ? -25.638 -6.936 22.472 1.00 63.16 159 ASP A O 1
ATOM 1262 N N . SER A 1 160 ? -25.876 -4.725 22.228 1.00 58.91 160 SER A N 1
ATOM 1263 C CA . SER A 1 160 ? -24.722 -4.518 21.335 1.00 58.91 160 SER A CA 1
ATOM 1264 C C . SER A 1 160 ? -23.385 -4.823 21.955 1.00 58.91 160 SER A C 1
ATOM 1266 O O . SER A 1 160 ? -22.542 -5.483 21.346 1.00 58.91 160 SER A O 1
ATOM 1268 N N . ILE A 1 161 ? -23.200 -4.333 23.172 1.00 58.06 161 ILE A N 1
ATOM 1269 C CA . ILE A 1 161 ? -21.976 -4.508 23.937 1.00 58.06 161 ILE A CA 1
ATOM 1270 C C . ILE A 1 161 ? -21.829 -5.991 24.275 1.00 58.06 161 ILE A C 1
ATOM 1272 O O . ILE A 1 161 ? -20.751 -6.554 24.120 1.00 58.06 161 ILE A O 1
ATOM 1276 N N . THR A 1 162 ? -22.934 -6.641 24.642 1.00 64.50 162 THR A N 1
ATOM 1277 C CA . THR A 1 162 ? -22.970 -8.071 24.964 1.00 64.50 162 THR A CA 1
ATOM 1278 C C . THR A 1 162 ? -22.632 -8.932 23.739 1.00 64.50 162 THR A C 1
ATOM 1280 O O . THR A 1 162 ? -21.745 -9.773 23.825 1.00 64.50 162 THR A O 1
ATOM 1283 N N . GLN A 1 163 ? -23.224 -8.667 22.564 1.00 65.31 163 GLN A N 1
ATOM 1284 C CA . GLN A 1 163 ? -22.954 -9.451 21.347 1.00 65.31 163 GLN A CA 1
ATOM 1285 C C . GLN A 1 163 ? -21.531 -9.244 20.793 1.00 65.31 163 GLN A C 1
ATOM 1287 O O . GLN A 1 163 ? -20.911 -10.178 20.280 1.00 65.31 163 GLN A O 1
ATOM 1292 N N . ALA A 1 164 ? -21.000 -8.021 20.891 1.00 63.97 164 ALA A N 1
ATOM 1293 C CA . ALA A 1 164 ? -19.617 -7.703 20.546 1.00 63.97 164 ALA A CA 1
ATOM 1294 C C . ALA A 1 164 ? -18.621 -8.483 21.412 1.00 63.97 164 ALA A C 1
ATOM 1296 O O . ALA A 1 164 ? -17.670 -9.077 20.901 1.00 63.97 164 ALA A O 1
ATOM 1297 N N . VAL A 1 165 ? -18.873 -8.479 22.722 1.00 65.75 165 VAL A N 1
ATOM 1298 C CA . VAL A 1 165 ? -18.067 -9.185 23.714 1.00 65.75 165 VAL A CA 1
ATOM 1299 C C . VAL A 1 165 ? -18.171 -10.698 23.510 1.00 65.75 165 VAL A C 1
ATOM 1301 O O . VAL A 1 165 ? -17.132 -11.348 23.479 1.00 65.75 165 VAL A O 1
ATOM 1304 N N . ASP A 1 166 ? -19.361 -11.247 23.260 1.00 68.94 166 ASP A N 1
ATOM 1305 C CA . ASP A 1 166 ? -19.560 -12.681 22.998 1.00 68.94 166 ASP A CA 1
ATOM 1306 C C . ASP A 1 166 ? -18.836 -13.165 21.735 1.00 68.94 166 ASP A C 1
ATOM 1308 O O . ASP A 1 166 ? -18.244 -14.244 21.740 1.00 68.94 166 ASP A O 1
ATOM 1312 N N . ARG A 1 167 ? -18.830 -12.375 20.649 1.00 65.62 167 ARG A N 1
ATOM 1313 C CA . ARG A 1 167 ? -18.079 -12.735 19.432 1.00 65.62 167 ARG A CA 1
ATOM 1314 C C . ARG A 1 167 ? -16.576 -12.774 19.682 1.00 65.62 167 ARG A C 1
ATOM 1316 O O . ARG A 1 167 ? -15.924 -13.735 19.289 1.00 65.62 167 ARG A O 1
ATOM 1323 N N . LEU A 1 168 ? -16.038 -11.776 20.382 1.00 67.75 168 LEU A N 1
ATOM 1324 C CA . LEU A 1 168 ? -14.628 -11.778 20.779 1.00 67.75 168 LEU A CA 1
ATOM 1325 C C . LEU A 1 168 ? -14.311 -12.969 21.696 1.00 67.75 168 LEU A C 1
ATOM 1327 O O . LEU A 1 168 ? -13.295 -13.632 21.518 1.00 67.75 168 LEU A O 1
ATOM 1331 N N . GLN A 1 169 ? -15.201 -13.288 22.633 1.00 67.94 169 GLN A N 1
ATOM 1332 C CA . GLN A 1 169 ? -15.071 -14.445 23.517 1.00 67.94 169 GLN A CA 1
ATOM 1333 C C . GLN A 1 169 ? -15.114 -15.783 22.760 1.00 67.94 169 GLN A C 1
ATOM 1335 O O . GLN A 1 169 ? -14.355 -16.693 23.089 1.00 67.94 169 GLN A O 1
ATOM 1340 N N . GLN A 1 170 ? -15.935 -15.910 21.713 1.00 72.31 170 GLN A N 1
ATOM 1341 C CA . GLN A 1 170 ? -15.980 -17.102 20.858 1.00 72.31 170 GLN A CA 1
ATOM 1342 C C . GLN A 1 170 ? -14.741 -17.245 19.967 1.00 72.31 170 GLN A C 1
ATOM 1344 O O . GLN A 1 170 ? -14.172 -18.340 19.913 1.00 72.31 170 GLN A O 1
ATOM 1349 N N . ASP A 1 171 ? -14.307 -16.163 19.315 1.00 68.62 171 ASP A N 1
ATOM 1350 C CA . ASP A 1 171 ? -13.156 -16.171 18.401 1.00 68.62 171 ASP A CA 1
ATOM 1351 C C . ASP A 1 171 ? -11.841 -16.415 19.154 1.00 68.62 171 ASP A C 1
ATOM 1353 O O . ASP A 1 171 ? -11.004 -17.205 18.718 1.00 68.62 171 ASP A O 1
ATOM 1357 N N . PHE A 1 172 ? -11.683 -15.791 20.325 1.00 67.56 172 PHE A N 1
ATOM 1358 C CA . PHE A 1 172 ? -10.486 -15.917 21.162 1.00 67.56 172 PHE A CA 1
ATOM 1359 C C . PHE A 1 172 ? -10.626 -16.955 22.285 1.00 67.56 172 PHE A C 1
ATOM 1361 O O . PHE A 1 172 ? -9.715 -17.096 23.100 1.00 67.56 172 PHE A O 1
ATOM 1368 N N . LYS A 1 173 ? -11.740 -17.704 22.327 1.00 67.75 173 LYS A N 1
ATOM 1369 C CA . LYS A 1 173 ? -12.031 -18.754 23.328 1.00 67.75 173 LYS A CA 1
ATOM 1370 C C . LYS A 1 173 ? -11.842 -18.274 24.777 1.00 67.75 173 LYS A C 1
ATOM 1372 O O . LYS A 1 173 ? -11.399 -19.036 25.636 1.00 67.75 173 LYS A O 1
ATOM 1377 N N . CYS A 1 174 ? -12.165 -17.015 25.049 1.00 71.81 174 CYS A N 1
ATOM 1378 C CA . CYS A 1 174 ? -11.965 -16.367 26.341 1.00 71.81 174 CYS A CA 1
ATOM 1379 C C . CYS A 1 174 ? -13.298 -15.985 26.999 1.00 71.81 174 CYS A C 1
ATOM 1381 O O . CYS A 1 174 ? -14.336 -16.023 26.355 1.00 71.81 174 CYS A O 1
ATOM 1383 N N . CYS A 1 175 ? -13.299 -15.657 28.296 1.00 71.44 175 CYS A N 1
ATOM 1384 C CA . CYS A 1 175 ? -14.500 -15.199 29.003 1.00 71.44 175 CYS A CA 1
ATOM 1385 C C . CYS A 1 175 ? -14.153 -14.073 29.986 1.00 71.44 175 CYS A C 1
ATOM 1387 O O . CYS A 1 175 ? -13.296 -14.233 30.857 1.00 71.44 175 CYS A O 1
ATOM 1389 N N . GLY A 1 176 ? -14.833 -12.934 29.838 1.00 65.31 176 GLY A N 1
ATOM 1390 C CA . GLY A 1 176 ? -14.660 -11.740 30.665 1.00 65.31 176 GLY A CA 1
ATOM 1391 C C . GLY A 1 176 ? -13.398 -10.918 30.369 1.00 65.31 176 GLY A C 1
ATOM 1392 O O . GLY A 1 176 ? -12.631 -11.191 29.450 1.00 65.31 176 GLY A O 1
ATOM 1393 N N . SER A 1 177 ? -13.176 -9.882 31.181 1.00 55.94 177 SER A N 1
ATOM 1394 C CA . SER A 1 177 ? -12.016 -8.977 31.099 1.00 55.94 177 SER A CA 1
ATOM 1395 C C . SER A 1 177 ? -10.719 -9.585 31.658 1.00 55.94 177 SER A C 1
ATOM 1397 O O . SER A 1 177 ? -9.653 -8.977 31.559 1.00 55.94 177 SER A O 1
ATOM 1399 N N . LYS A 1 178 ? -10.798 -10.787 32.247 1.00 54.62 178 LYS A N 1
ATOM 1400 C CA . LYS A 1 178 ? -9.674 -11.527 32.830 1.00 54.62 178 LYS A CA 1
ATOM 1401 C C . LYS A 1 178 ? -9.534 -12.915 32.204 1.00 54.62 178 LYS A C 1
ATOM 1403 O O . LYS A 1 178 ? -9.756 -13.920 32.867 1.00 54.62 178 LYS A O 1
ATOM 1408 N N . LEU A 1 179 ? -9.107 -12.968 30.947 1.00 49.50 179 LEU A N 1
ATOM 1409 C CA . LEU A 1 179 ? -8.415 -14.142 30.417 1.00 49.50 179 LEU A CA 1
ATOM 1410 C C . LEU A 1 179 ? -7.401 -13.699 29.358 1.00 49.50 179 LEU A C 1
ATOM 1412 O O . LEU A 1 179 ? -7.628 -13.810 28.159 1.00 49.50 179 LEU A O 1
ATOM 1416 N N . PHE A 1 180 ? -6.294 -13.142 29.841 1.00 39.75 180 PHE A N 1
ATOM 1417 C CA . PHE A 1 180 ? -5.052 -13.015 29.088 1.00 39.75 180 PHE A CA 1
ATOM 1418 C C . PHE A 1 180 ? -3.971 -13.690 29.938 1.00 39.75 180 PHE A C 1
ATOM 1420 O O . PHE A 1 180 ? -3.358 -13.061 30.802 1.00 39.75 180 PHE A O 1
ATOM 1427 N N . LEU A 1 181 ? -3.849 -15.005 29.768 1.00 36.34 181 LEU A N 1
ATOM 1428 C CA . LEU A 1 181 ? -2.654 -15.782 30.087 1.00 36.34 181 LEU A CA 1
ATOM 1429 C C . LEU A 1 181 ? -2.355 -16.657 28.876 1.00 36.34 181 LEU A C 1
ATOM 1431 O O . LEU A 1 181 ? -3.298 -17.352 28.436 1.00 36.34 181 LEU A O 1
#

Organism: Synaphobranchus kaupii (NCBI:txid118154)

InterPro domains:
  IPR000301 Tetraspanin, animals [PIRSF002419] (34-178)
  IPR008952 Tetraspanin, EC2 domain superfamily [G3DSA:1.10.1450.10] (134-180)
  IPR008952 Tetraspanin, EC2 domain superfamily [SSF48652] (131-177)
  IPR018499 Tetraspanin/Peripherin [PF00335] (35-177)
  IPR018499 Tetraspanin/Peripherin [PTHR19282] (36-176)

Foldseek 3Di:
DPVVVVVVVVVVVVVVVVVVVVVVVVVVVVVVVVVLVVLLVVLVVLLVVLVVLLVVLVVQVVVCVVVVPQAPCVPSPVVSVVSNVSSVVSNVLSVLSNVLSVPPDPVSVVVSVVVVVVVVVVVVVVVVCCVVVCVVVVVVVLVVQQCCCVVPAPDPRHVRNPVVQVVVCVVVVHDGSPDDD

Secondary structure (DSSP, 8-state):
--SHHHHHHHHHHHHHHHHHHHHHHHHHHHHHHHHHHHHHHHHHHHHHHHHHHHHHHHHHHHHHHTTTTS---HHHHHHHHHHHHHHHHHHHHHHHHHHHHHS--HHHHHHHHHHHHHHHHHHHHHHHHHHHHHHHHHHHHHHHHHHHHHHHTT-TT-HHHHHHHHHHHHHTT--SS----